Protein AF-A0A9P6L3T3-F1 (afdb_monomer_lite)

Sequence (117 aa):
MPRAKAVNSTRSGKPTLEDIDWAKNKHELVFALLDQLERPENFKVLFGKKDPSEVNTSRRSKTAMFKSIAEALFPEQFAGHADQLTARVKSRIETLRKQYNTHARRLRKTGEGVQHN

Organism: NCBI:txid56493

Secondary structure (DSSP, 8-state):
------PPP----S--PPP--TTHHHHHHHHHHHHHHHSHHHHHHHH--SSTTS-------HHHHHHHHHHHH-HHHHHHHHHHHHHHHHHHHHHHHHHHHHHHHHHHHTTS-----

Structure (mmCIF, N/CA/C/O backbone):
data_AF-A0A9P6L3T3-F1
#
_entry.id   AF-A0A9P6L3T3-F1
#
loop_
_atom_site.group_PDB
_atom_site.id
_atom_site.type_symbol
_atom_site.label_atom_id
_atom_site.label_alt_id
_atom_site.label_comp_id
_atom_site.label_asym_id
_atom_site.label_entity_id
_atom_site.label_seq_id
_atom_site.pdbx_PDB_ins_code
_atom_site.Cartn_x
_atom_site.Cartn_y
_atom_site.Cartn_z
_atom_site.occupancy
_atom_site.B_iso_or_equiv
_atom_site.auth_seq_id
_atom_site.auth_comp_id
_atom_site.auth_asym_id
_atom_site.auth_atom_id
_atom_site.pdbx_PDB_model_num
ATOM 1 N N . MET A 1 1 ? 12.439 27.430 37.202 1.00 41.47 1 MET A N 1
ATOM 2 C CA . MET A 1 1 ? 11.006 27.367 36.838 1.00 41.47 1 MET A CA 1
ATOM 3 C C . MET A 1 1 ? 10.868 26.835 35.413 1.00 41.47 1 MET A C 1
ATOM 5 O O . MET A 1 1 ? 11.106 27.601 34.485 1.00 41.47 1 MET A O 1
ATOM 9 N N . PRO A 1 2 ? 10.582 25.543 35.188 1.00 42.84 2 PRO A N 1
ATOM 10 C CA . PRO A 1 2 ? 10.367 25.041 33.835 1.00 42.84 2 PRO A CA 1
ATOM 11 C C . PRO A 1 2 ? 8.941 25.357 33.353 1.00 42.84 2 PRO A C 1
ATOM 13 O O . PRO A 1 2 ? 7.952 25.074 34.024 1.00 42.84 2 PRO A O 1
ATOM 16 N N . ARG A 1 3 ? 8.862 25.983 32.175 1.00 34.81 3 ARG A N 1
ATOM 17 C CA . ARG A 1 3 ? 7.640 26.344 31.442 1.00 34.81 3 ARG A CA 1
ATOM 18 C C . ARG A 1 3 ? 6.928 25.077 30.953 1.00 34.81 3 ARG A C 1
ATOM 20 O O . ARG A 1 3 ? 7.453 24.382 30.086 1.00 34.81 3 ARG A O 1
ATOM 27 N N . ALA A 1 4 ? 5.720 24.823 31.449 1.00 48.19 4 ALA A N 1
ATOM 28 C CA . ALA A 1 4 ? 4.796 23.872 30.841 1.00 48.19 4 ALA A CA 1
ATOM 29 C C . ALA A 1 4 ? 4.395 24.372 29.441 1.00 48.19 4 ALA A C 1
ATOM 31 O O . ALA A 1 4 ? 3.971 25.521 29.289 1.00 48.19 4 ALA A O 1
ATOM 32 N N . LYS A 1 5 ? 4.539 23.531 28.411 1.00 42.25 5 LYS A N 1
ATOM 33 C CA . LYS A 1 5 ? 3.974 23.797 27.083 1.00 42.25 5 LYS A CA 1
ATOM 34 C C . LYS A 1 5 ? 2.713 22.960 26.878 1.00 42.25 5 LYS A C 1
ATOM 36 O O . LYS A 1 5 ? 2.755 21.737 26.897 1.00 42.25 5 LYS A O 1
ATOM 41 N N . ALA A 1 6 ? 1.634 23.720 26.723 1.00 39.94 6 ALA A N 1
ATOM 42 C CA . ALA A 1 6 ? 0.263 23.423 26.337 1.00 39.94 6 ALA A CA 1
ATOM 43 C C . ALA A 1 6 ? -0.024 22.052 25.699 1.00 39.94 6 ALA A C 1
ATOM 45 O O . ALA A 1 6 ? 0.483 21.713 24.630 1.00 39.94 6 ALA A O 1
ATOM 46 N N . VAL A 1 7 ? -0.969 21.351 26.329 1.00 44.91 7 VAL A N 1
ATOM 47 C CA . VAL A 1 7 ? -1.839 20.364 25.690 1.00 44.91 7 VAL A CA 1
ATOM 48 C C . VAL A 1 7 ? -2.768 21.126 24.738 1.00 44.91 7 VAL A C 1
ATOM 50 O O . VAL A 1 7 ? -3.425 22.079 25.156 1.00 44.91 7 VAL A O 1
ATOM 53 N N . ASN A 1 8 ? -2.796 20.765 23.453 1.00 40.44 8 ASN A N 1
ATOM 54 C CA . ASN A 1 8 ? -3.728 21.377 22.508 1.00 40.44 8 ASN A CA 1
ATOM 55 C C . ASN A 1 8 ? -4.936 20.471 22.259 1.00 40.44 8 ASN A C 1
ATOM 57 O O . ASN A 1 8 ? -4.836 19.349 21.771 1.00 40.44 8 ASN A O 1
ATOM 61 N N . SER A 1 9 ? -6.058 21.066 22.646 1.00 38.59 9 SER A N 1
ATOM 62 C CA . SER A 1 9 ? -7.460 20.682 22.632 1.00 38.59 9 SER A CA 1
ATOM 63 C C . SER A 1 9 ? -8.034 20.176 21.293 1.00 38.59 9 SER A C 1
ATOM 65 O O . SER A 1 9 ? -7.737 20.705 20.224 1.00 38.59 9 SER A O 1
ATOM 67 N N . THR A 1 10 ? -8.891 19.156 21.435 1.00 47.97 10 THR A N 1
ATOM 68 C CA . THR A 1 10 ? -10.163 18.822 20.751 1.00 47.97 10 THR A CA 1
ATOM 69 C C . THR A 1 10 ? -10.367 19.147 19.257 1.00 47.97 10 THR A C 1
ATOM 71 O O . THR A 1 10 ? -10.454 20.296 18.830 1.00 47.97 10 THR A O 1
ATOM 74 N N . ARG A 1 11 ? -10.620 18.098 18.456 1.00 44.75 11 ARG A N 1
ATOM 75 C CA . ARG A 1 11 ? -11.447 18.183 17.237 1.00 44.75 11 ARG A CA 1
ATOM 76 C C . ARG A 1 11 ? -12.582 17.167 17.308 1.00 44.75 11 ARG A C 1
ATOM 78 O O . ARG A 1 11 ? -12.381 16.026 17.707 1.00 44.75 11 ARG A O 1
ATOM 85 N N . SER A 1 12 ? -13.759 17.647 16.936 1.00 39.84 12 SER A N 1
ATOM 86 C CA . SER A 1 12 ? -15.067 16.999 16.931 1.00 39.84 12 SER A CA 1
ATOM 87 C C . SER A 1 12 ? -15.093 15.615 16.269 1.00 39.84 12 SER A C 1
ATOM 89 O O . SER A 1 12 ? -14.468 15.375 15.235 1.00 39.84 12 SER A O 1
ATOM 91 N N . GLY A 1 13 ? -15.848 14.710 16.900 1.00 45.34 13 GLY A N 1
ATOM 92 C CA . GLY A 1 13 ? -15.916 13.283 16.604 1.00 45.34 13 GLY A CA 1
ATOM 93 C C . GLY A 1 13 ? -16.429 12.943 15.206 1.00 45.34 13 GLY A C 1
ATOM 94 O O . GLY A 1 13 ? -17.605 13.094 14.890 1.00 45.34 13 GLY A O 1
ATOM 95 N N . LYS A 1 14 ? -15.534 12.381 14.399 1.00 50.06 14 LYS A N 1
ATOM 96 C CA . LYS A 1 14 ? -15.836 11.194 13.587 1.00 50.06 14 LYS A CA 1
ATOM 97 C C . LYS A 1 14 ? -15.273 10.002 14.371 1.00 50.06 14 LYS A C 1
ATOM 99 O O . LYS A 1 14 ? -14.296 10.235 15.085 1.00 50.06 14 LYS A O 1
ATOM 104 N N . PRO A 1 15 ? -15.825 8.776 14.276 1.00 47.47 15 PRO A N 1
ATOM 105 C CA . PRO A 1 15 ? -15.187 7.623 14.902 1.00 47.47 15 PRO A CA 1
ATOM 106 C C . PRO A 1 15 ? -13.758 7.583 14.366 1.00 47.47 15 PRO A C 1
ATOM 108 O O . PRO A 1 15 ? -13.541 7.459 13.157 1.00 47.47 15 PRO A O 1
ATOM 111 N N . THR A 1 16 ? -12.792 7.876 15.230 1.00 56.25 16 THR A N 1
ATOM 112 C CA . THR A 1 16 ? -11.387 7.845 14.860 1.00 56.25 16 THR A CA 1
ATOM 113 C C . THR A 1 16 ? -11.080 6.384 14.667 1.00 56.25 16 THR A C 1
ATOM 115 O O . THR A 1 16 ? -11.027 5.642 15.643 1.00 56.25 16 THR A O 1
ATOM 118 N N . LEU A 1 17 ? -10.967 5.975 13.404 1.00 65.06 17 LEU A N 1
ATOM 119 C CA . LEU A 1 17 ? -10.526 4.640 13.060 1.00 65.06 17 LEU A CA 1
ATOM 120 C C . LEU A 1 17 ? -9.227 4.401 13.834 1.00 65.06 17 LEU A C 1
ATOM 122 O O . LEU A 1 17 ? -8.267 5.157 13.643 1.00 65.06 17 LEU A O 1
ATOM 126 N N . GLU A 1 18 ? -9.218 3.416 14.730 1.00 71.75 18 GLU A N 1
ATOM 127 C CA . GLU A 1 18 ? -8.034 3.084 15.523 1.00 71.75 18 GLU A CA 1
ATOM 128 C C . GLU A 1 18 ? -6.832 2.931 14.591 1.00 71.75 18 GLU A C 1
ATOM 130 O O . GLU A 1 18 ? -6.978 2.495 13.442 1.00 71.75 18 GLU A O 1
ATOM 135 N N . ASP A 1 19 ? -5.655 3.389 15.013 1.00 75.50 19 ASP A N 1
ATOM 136 C CA . ASP A 1 19 ? -4.480 3.293 14.156 1.00 75.50 19 ASP A CA 1
ATOM 137 C C . ASP A 1 19 ? -4.199 1.828 13.819 1.00 75.50 19 ASP A C 1
ATOM 139 O O . ASP A 1 19 ? -4.093 0.968 14.689 1.00 75.50 19 ASP A O 1
ATOM 143 N N . ILE A 1 20 ? -4.120 1.548 12.516 1.00 78.62 20 ILE A N 1
ATOM 144 C CA . ILE A 1 20 ? -3.887 0.197 12.014 1.00 78.62 20 ILE A CA 1
ATOM 145 C C . ILE A 1 20 ? -2.471 -0.204 12.413 1.00 78.62 20 ILE A C 1
ATOM 147 O O . ILE A 1 20 ? -1.493 0.374 11.925 1.00 78.62 20 ILE A O 1
ATOM 151 N N . ASP A 1 21 ? -2.365 -1.219 13.261 1.00 80.62 21 ASP A N 1
ATOM 152 C CA . ASP A 1 21 ? -1.082 -1.809 13.609 1.00 80.62 21 ASP A CA 1
ATOM 153 C C . ASP A 1 21 ? -0.582 -2.715 12.473 1.00 80.62 21 ASP A C 1
ATOM 155 O O . ASP A 1 21 ? -0.892 -3.902 12.386 1.00 80.62 21 ASP A O 1
ATOM 159 N N . TRP A 1 22 ? 0.233 -2.137 11.591 1.00 79.69 22 TRP A N 1
ATOM 160 C CA . TRP A 1 22 ? 0.899 -2.844 10.493 1.00 79.69 22 TRP A CA 1
ATOM 161 C C . TRP A 1 22 ? 2.019 -3.797 10.954 1.00 79.69 22 TRP A C 1
ATOM 163 O O . TRP A 1 22 ? 2.599 -4.497 10.120 1.00 79.69 22 TRP A O 1
ATOM 173 N N . ALA A 1 23 ? 2.403 -3.780 12.234 1.00 77.56 23 ALA A N 1
ATOM 174 C CA . ALA A 1 23 ? 3.438 -4.646 12.799 1.00 77.56 23 ALA A CA 1
ATOM 175 C C . ALA A 1 23 ? 2.868 -5.859 13.545 1.00 77.56 23 ALA A C 1
ATOM 177 O O . ALA A 1 23 ? 3.595 -6.832 13.772 1.00 77.56 23 ALA A O 1
ATOM 178 N N . LYS A 1 24 ? 1.568 -5.843 13.856 1.00 81.31 24 LYS A N 1
ATOM 179 C CA . LYS A 1 24 ? 0.864 -6.973 14.461 1.00 81.31 24 LYS A CA 1
ATOM 180 C C . LYS A 1 24 ? 1.046 -8.254 13.637 1.00 81.31 24 LYS A C 1
ATOM 182 O O . LYS A 1 24 ? 1.168 -8.211 12.411 1.00 81.31 24 LYS A O 1
ATOM 187 N N . 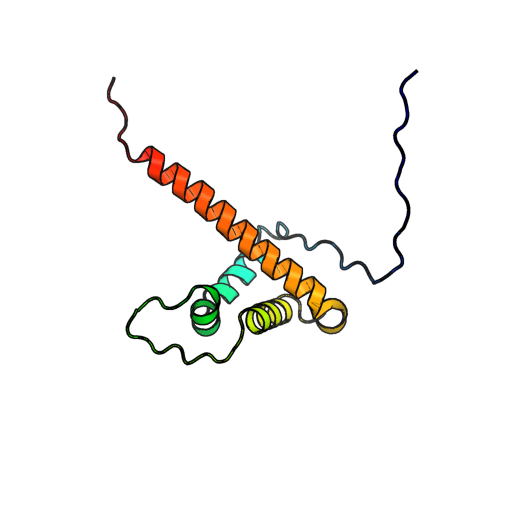ASN A 1 25 ? 1.094 -9.395 14.328 1.00 77.56 25 ASN A N 1
ATOM 188 C CA . ASN A 1 25 ? 1.247 -10.730 13.737 1.00 77.56 25 ASN A CA 1
ATOM 189 C C . ASN A 1 25 ? 2.424 -10.845 12.749 1.00 77.56 25 ASN A C 1
ATOM 191 O O . ASN A 1 25 ? 2.268 -11.345 11.641 1.00 77.56 25 ASN A O 1
ATOM 195 N N . LYS A 1 26 ? 3.622 -10.371 13.120 1.00 78.38 26 LYS A N 1
ATOM 196 C CA . LYS A 1 26 ? 4.824 -10.459 12.261 1.00 78.38 26 LYS A CA 1
ATOM 197 C C . LYS A 1 26 ? 4.635 -9.798 10.882 1.00 78.38 26 LYS A C 1
ATOM 199 O O . LYS A 1 26 ? 5.124 -10.314 9.881 1.00 78.38 26 LYS A O 1
ATOM 204 N N . HIS A 1 27 ? 3.956 -8.651 10.832 1.00 82.69 27 HIS A N 1
ATOM 205 C CA . HIS A 1 27 ? 3.672 -7.910 9.594 1.00 82.69 27 HIS A CA 1
ATOM 206 C C . HIS A 1 27 ? 2.716 -8.607 8.612 1.00 82.69 27 HIS A C 1
ATOM 208 O O . HIS A 1 27 ? 2.730 -8.291 7.422 1.00 82.69 27 HIS A O 1
ATOM 214 N N . GLU A 1 28 ? 1.849 -9.504 9.083 1.00 85.94 28 GLU A N 1
ATOM 215 C CA . GLU A 1 28 ? 0.851 -10.208 8.260 1.00 85.94 28 GLU A CA 1
ATOM 216 C C . GLU A 1 28 ? 0.033 -9.259 7.365 1.00 85.94 28 GLU A C 1
ATOM 218 O O . GLU A 1 28 ? -0.084 -9.485 6.164 1.00 85.94 28 GLU A O 1
ATOM 223 N N . LEU A 1 29 ? -0.429 -8.124 7.906 1.00 86.06 29 LEU A N 1
ATOM 224 C CA . LEU A 1 29 ? -1.163 -7.106 7.141 1.00 86.06 29 LEU A CA 1
ATOM 225 C C . LEU A 1 29 ? -0.328 -6.449 6.034 1.00 86.06 29 LEU A C 1
ATOM 227 O O . LEU A 1 29 ? -0.865 -6.036 5.007 1.00 86.06 29 LEU A O 1
ATOM 231 N N . VAL A 1 30 ? 0.989 -6.333 6.223 1.00 87.12 30 VAL A N 1
ATOM 232 C CA . VAL A 1 30 ? 1.889 -5.822 5.181 1.00 87.12 30 VAL A CA 1
ATOM 233 C C . VAL A 1 30 ? 2.034 -6.854 4.069 1.00 87.12 30 VAL A C 1
ATOM 235 O O . VAL A 1 30 ? 1.994 -6.472 2.905 1.00 87.12 30 VAL A O 1
ATOM 238 N N . PHE A 1 31 ? 2.150 -8.141 4.402 1.00 87.94 31 PHE A N 1
ATOM 239 C CA . PHE A 1 31 ? 2.193 -9.208 3.401 1.00 87.94 31 PHE A CA 1
ATOM 240 C C . PHE A 1 31 ? 0.868 -9.343 2.646 1.00 87.94 31 PHE A C 1
ATOM 242 O O . PHE A 1 31 ? 0.888 -9.434 1.424 1.00 87.94 31 PHE A O 1
ATOM 249 N N . ALA A 1 32 ? -0.274 -9.241 3.330 1.00 89.31 32 ALA A N 1
ATOM 250 C CA . ALA A 1 32 ? -1.587 -9.210 2.686 1.00 89.31 32 ALA A CA 1
ATOM 251 C C . ALA A 1 32 ? -1.733 -8.005 1.738 1.00 89.31 32 ALA A C 1
ATOM 253 O O . ALA A 1 32 ? -2.265 -8.129 0.635 1.00 89.31 32 ALA A O 1
ATOM 254 N N . LEU A 1 33 ? -1.214 -6.835 2.131 1.00 90.56 33 LEU A N 1
ATOM 255 C CA . LEU A 1 33 ? -1.154 -5.668 1.253 1.00 90.56 33 LEU A CA 1
ATOM 256 C C . LEU A 1 33 ? -0.254 -5.922 0.034 1.00 90.56 33 LEU A C 1
ATOM 258 O O . LEU A 1 33 ? -0.625 -5.539 -1.072 1.00 90.56 33 LEU A O 1
ATOM 262 N N . LEU A 1 34 ? 0.911 -6.549 0.213 1.00 88.38 34 LEU A N 1
ATOM 263 C CA . LEU A 1 34 ? 1.816 -6.886 -0.890 1.00 88.38 34 LEU A CA 1
ATOM 264 C C . LEU A 1 34 ? 1.178 -7.882 -1.867 1.00 88.38 34 LEU A C 1
ATOM 266 O O . LEU A 1 34 ? 1.229 -7.628 -3.067 1.00 88.38 34 LEU A O 1
ATOM 270 N N . ASP A 1 35 ? 0.491 -8.918 -1.378 1.00 90.81 35 ASP A N 1
ATOM 271 C CA . ASP A 1 35 ? -0.249 -9.871 -2.220 1.00 90.81 35 ASP A CA 1
ATOM 272 C C . ASP A 1 35 ? -1.272 -9.148 -3.109 1.00 90.81 35 ASP A C 1
ATOM 274 O O . ASP A 1 35 ? -1.317 -9.330 -4.326 1.00 90.81 35 ASP A O 1
ATOM 278 N N . GLN A 1 36 ? -2.034 -8.214 -2.530 1.00 89.75 36 GLN A N 1
ATOM 279 C CA . GLN A 1 36 ? -2.968 -7.388 -3.295 1.00 89.75 36 GLN A CA 1
ATOM 280 C C . GLN A 1 36 ? -2.266 -6.494 -4.328 1.00 89.75 36 GLN A C 1
ATOM 282 O O . GLN A 1 36 ? -2.827 -6.246 -5.393 1.00 89.75 36 GLN A O 1
ATOM 287 N N . LEU A 1 37 ? -1.057 -6.000 -4.059 1.00 86.75 37 LEU A N 1
ATOM 288 C CA . LEU A 1 37 ? -0.296 -5.177 -5.009 1.00 86.75 37 LEU A CA 1
ATOM 289 C C . LEU A 1 37 ? 0.320 -5.991 -6.151 1.00 86.75 37 LEU A C 1
ATOM 291 O O . LEU A 1 37 ? 0.498 -5.448 -7.244 1.00 86.75 37 LEU A O 1
ATOM 295 N N . GLU A 1 38 ? 0.651 -7.256 -5.903 1.00 86.25 38 GLU A N 1
ATOM 296 C CA . GLU A 1 38 ? 1.259 -8.163 -6.881 1.00 86.25 38 GLU A CA 1
ATOM 297 C C . GLU A 1 38 ? 0.247 -8.745 -7.871 1.00 86.25 38 GLU A C 1
ATOM 299 O O . GLU A 1 38 ? 0.634 -9.146 -8.973 1.00 86.25 38 GLU A O 1
ATOM 304 N N . ARG A 1 39 ? -1.051 -8.718 -7.538 1.00 86.31 39 ARG A N 1
ATOM 305 C CA . ARG A 1 39 ? -2.123 -9.121 -8.459 1.00 86.31 39 ARG A CA 1
ATOM 306 C C . ARG A 1 39 ? -1.972 -8.403 -9.805 1.00 86.31 39 ARG A C 1
ATOM 308 O O . ARG A 1 39 ? -1.921 -7.172 -9.813 1.00 86.31 39 ARG A O 1
ATOM 315 N N . PRO A 1 40 ? -1.965 -9.117 -10.948 1.00 78.88 40 PRO A N 1
ATOM 316 C CA . PRO A 1 40 ? -1.680 -8.524 -12.259 1.00 78.88 40 PRO A CA 1
ATOM 317 C C . PRO A 1 40 ? -2.581 -7.333 -12.606 1.00 78.88 40 PRO A C 1
ATOM 319 O O . PRO A 1 40 ? -2.118 -6.325 -13.145 1.00 78.88 40 PRO A O 1
ATOM 322 N N . GLU A 1 41 ? -3.859 -7.423 -12.232 1.00 78.69 41 GLU A N 1
ATOM 323 C CA . GLU A 1 41 ? -4.856 -6.365 -12.413 1.00 78.69 41 GLU A CA 1
ATOM 324 C C . GLU A 1 41 ? -4.497 -5.088 -11.645 1.00 78.69 41 GLU A C 1
ATOM 326 O O . GLU A 1 41 ? -4.644 -3.977 -12.160 1.00 78.69 41 GLU A O 1
ATOM 331 N N . ASN A 1 42 ? -3.981 -5.244 -10.425 1.00 82.12 42 ASN A N 1
ATOM 332 C CA . ASN A 1 42 ? -3.616 -4.138 -9.553 1.00 82.12 42 ASN A CA 1
ATOM 333 C C . ASN A 1 42 ? -2.252 -3.569 -9.930 1.00 82.12 42 ASN A C 1
ATOM 335 O O . ASN A 1 42 ? -2.089 -2.350 -10.048 1.00 82.12 42 ASN A O 1
ATOM 339 N N . PHE A 1 43 ? -1.294 -4.453 -10.196 1.00 81.56 43 PHE A N 1
ATOM 340 C CA . PHE A 1 43 ? 0.068 -4.104 -10.554 1.00 81.56 43 PHE A CA 1
ATOM 341 C C . PHE A 1 43 ? 0.112 -3.216 -11.800 1.00 81.56 43 PHE A C 1
ATOM 343 O O . PHE A 1 43 ? 0.721 -2.143 -11.778 1.00 81.56 43 PHE A O 1
ATOM 350 N N . LYS A 1 44 ? -0.599 -3.615 -12.863 1.00 79.81 44 LYS A N 1
ATOM 351 C CA . LYS A 1 44 ? -0.615 -2.895 -14.141 1.00 79.81 44 LYS A CA 1
ATOM 352 C C . LYS A 1 44 ? -1.130 -1.462 -14.004 1.00 79.81 44 LYS A C 1
ATOM 354 O O . LYS A 1 44 ? -0.581 -0.542 -14.607 1.00 79.81 44 LYS A O 1
ATOM 359 N N . VAL A 1 45 ? -2.153 -1.253 -13.174 1.00 78.56 45 VAL A N 1
ATOM 360 C CA . VAL A 1 45 ? -2.748 0.074 -12.947 1.00 78.56 45 VAL A CA 1
ATOM 361 C C . VAL A 1 45 ? -1.882 0.937 -12.024 1.00 78.56 45 VAL A C 1
ATOM 363 O O . VAL A 1 45 ? -1.750 2.147 -12.233 1.00 78.56 45 VAL A O 1
ATOM 366 N N . LEU A 1 46 ? -1.291 0.343 -10.985 1.00 80.44 46 LEU A N 1
ATOM 367 C CA . LEU A 1 46 ? -0.554 1.080 -9.956 1.00 80.44 46 LEU A CA 1
ATOM 368 C C . LEU A 1 46 ? 0.879 1.417 -10.380 1.00 80.44 46 LEU A C 1
ATOM 370 O O . LEU A 1 46 ? 1.308 2.569 -10.225 1.00 80.44 46 LEU A O 1
ATOM 374 N N . PHE A 1 47 ? 1.591 0.438 -10.936 1.00 78.31 47 PHE A N 1
ATOM 375 C CA . PHE A 1 47 ? 3.015 0.521 -11.263 1.00 78.31 47 PHE A CA 1
ATOM 376 C C . PHE A 1 47 ? 3.291 0.630 -12.765 1.00 78.31 47 PHE A C 1
ATOM 378 O O . PHE A 1 47 ? 4.399 1.000 -13.146 1.00 78.31 47 PHE A O 1
ATOM 385 N N . GLY A 1 48 ? 2.277 0.414 -13.604 1.00 75.56 48 GLY A N 1
ATOM 386 C CA . GLY A 1 48 ? 2.406 0.436 -15.055 1.00 75.56 48 GLY A CA 1
ATOM 387 C C . GLY A 1 48 ? 2.688 -0.949 -15.633 1.00 75.56 48 GLY A C 1
ATOM 388 O O . GLY A 1 48 ? 2.597 -1.969 -14.952 1.00 75.56 48 GLY A O 1
ATOM 389 N N . LYS A 1 49 ? 3.003 -0.981 -16.925 1.00 69.75 49 LYS A N 1
ATOM 390 C CA . LYS A 1 49 ? 3.237 -2.223 -17.667 1.00 69.75 49 LYS A CA 1
ATOM 391 C C . LYS A 1 49 ? 4.643 -2.747 -17.396 1.00 69.75 49 LYS A C 1
ATOM 393 O O . LYS A 1 49 ? 5.580 -1.958 -17.280 1.00 69.75 49 LYS A O 1
ATOM 398 N N . LYS A 1 50 ? 4.788 -4.073 -17.354 1.00 67.50 50 LYS A N 1
ATOM 399 C CA . LYS A 1 50 ? 6.107 -4.719 -17.413 1.00 67.50 50 LYS A CA 1
ATOM 400 C C . LYS A 1 50 ? 6.629 -4.771 -18.850 1.00 67.50 50 LYS A C 1
ATOM 402 O O . LYS A 1 50 ? 7.822 -4.581 -19.054 1.00 67.50 50 LYS A O 1
ATOM 407 N N . ASP A 1 51 ? 5.732 -4.955 -19.819 1.00 68.38 51 ASP A N 1
ATOM 408 C CA . ASP A 1 51 ? 6.053 -4.978 -21.244 1.00 68.38 51 ASP A CA 1
ATOM 409 C C . ASP A 1 51 ? 5.539 -3.703 -21.954 1.00 68.38 51 ASP A C 1
ATOM 411 O O . ASP A 1 51 ? 4.357 -3.356 -21.822 1.00 68.38 51 ASP A O 1
ATOM 415 N N . PRO A 1 52 ? 6.388 -2.980 -22.707 1.00 65.56 52 PRO A N 1
ATOM 416 C CA . PRO A 1 52 ? 5.977 -1.824 -23.505 1.00 65.56 52 PRO A CA 1
ATOM 417 C C . PRO A 1 52 ? 4.863 -2.116 -24.525 1.00 65.56 52 PRO A C 1
ATOM 419 O O . PRO A 1 52 ? 4.095 -1.207 -24.848 1.00 65.56 52 PRO A O 1
ATOM 422 N N . SER A 1 53 ? 4.770 -3.357 -25.017 1.00 67.94 53 SER A N 1
ATOM 423 C CA . SER A 1 53 ? 3.828 -3.792 -26.058 1.00 67.94 53 SER A CA 1
ATOM 424 C 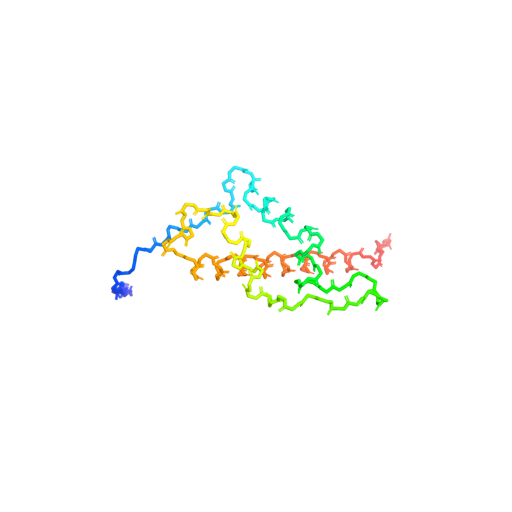C . SER A 1 53 ? 2.396 -4.008 -25.558 1.00 67.94 53 SER A C 1
ATOM 426 O O . SER A 1 53 ? 1.451 -4.005 -26.348 1.00 67.94 53 SER A O 1
ATOM 428 N N . GLU A 1 54 ? 2.189 -4.142 -24.247 1.00 67.12 54 GLU A N 1
ATOM 429 C CA . GLU A 1 54 ? 0.850 -4.320 -23.696 1.00 67.12 54 GLU A CA 1
ATOM 430 C C . GLU A 1 54 ? -0.010 -3.066 -23.903 1.00 67.12 54 GLU A C 1
ATOM 432 O O . GLU A 1 54 ? 0.442 -1.950 -23.678 1.00 67.12 54 GLU A O 1
ATOM 437 N N . VAL A 1 55 ? -1.293 -3.194 -24.243 1.00 58.62 55 VAL A N 1
ATOM 438 C CA . VAL A 1 55 ? -2.205 -2.036 -24.341 1.00 58.62 55 VAL A CA 1
ATOM 439 C C . VAL A 1 55 ? -2.683 -1.616 -22.940 1.00 58.62 55 VAL A C 1
ATOM 441 O O . VAL A 1 55 ? -2.937 -2.452 -22.065 1.00 58.62 55 VAL A O 1
ATOM 444 N N . ASN A 1 56 ? -2.767 -0.301 -22.692 1.00 54.84 56 ASN A N 1
ATOM 445 C CA . ASN A 1 56 ? -3.306 0.264 -21.446 1.00 54.84 56 ASN A CA 1
ATOM 446 C C . ASN A 1 56 ? -4.839 0.260 -21.509 1.00 54.84 56 ASN A C 1
ATOM 448 O O . ASN A 1 56 ? -5.467 1.288 -21.737 1.00 54.84 56 ASN A O 1
ATOM 452 N N . THR A 1 57 ? -5.449 -0.908 -21.340 1.00 55.22 57 THR A N 1
ATOM 453 C CA . THR A 1 57 ? -6.912 -1.057 -21.449 1.00 55.22 57 THR A CA 1
ATOM 454 C C . THR A 1 57 ? -7.638 -0.885 -20.112 1.00 55.22 57 THR A C 1
ATOM 456 O O . THR A 1 57 ? -8.846 -1.084 -20.017 1.00 55.22 57 THR A O 1
ATOM 459 N N . SER A 1 58 ? -6.940 -0.503 -19.043 1.00 59.53 58 SER A N 1
ATOM 460 C CA . SER A 1 58 ? -7.562 -0.311 -17.736 1.00 59.53 58 SER A CA 1
ATOM 461 C C . SER A 1 58 ? -8.091 1.118 -17.596 1.00 59.53 58 SER A C 1
ATOM 463 O O . SER A 1 58 ? -7.366 2.027 -17.199 1.00 59.53 58 SER A O 1
ATOM 465 N N . ARG A 1 59 ? -9.388 1.313 -17.858 1.00 64.94 59 ARG A N 1
ATOM 466 C CA . ARG A 1 59 ? -10.124 2.564 -17.570 1.00 64.94 59 ARG A CA 1
ATOM 467 C C . ARG A 1 59 ? -10.270 2.845 -16.059 1.00 64.94 59 ARG A C 1
ATOM 469 O O . ARG A 1 59 ? -10.826 3.869 -15.670 1.00 64.94 59 ARG A O 1
ATOM 476 N N . ARG A 1 60 ? -9.799 1.936 -15.194 1.00 72.12 60 ARG A N 1
ATOM 477 C CA . ARG A 1 60 ? -9.821 2.097 -13.734 1.00 72.12 60 ARG A CA 1
ATOM 478 C C . ARG A 1 60 ? -8.751 3.088 -13.279 1.00 72.12 60 ARG A C 1
ATOM 480 O O . ARG A 1 60 ? -7.589 2.994 -13.662 1.00 72.12 60 ARG A O 1
ATOM 487 N N . SER A 1 61 ? -9.149 4.025 -12.424 1.00 81.94 61 SER A N 1
ATOM 488 C CA . SER A 1 61 ? -8.237 4.996 -11.822 1.00 81.94 61 SER A CA 1
ATOM 489 C C . SER A 1 61 ? -7.433 4.367 -10.680 1.00 81.94 61 SER A C 1
ATOM 491 O O . SER A 1 61 ? -7.916 3.475 -9.983 1.00 81.94 61 SER 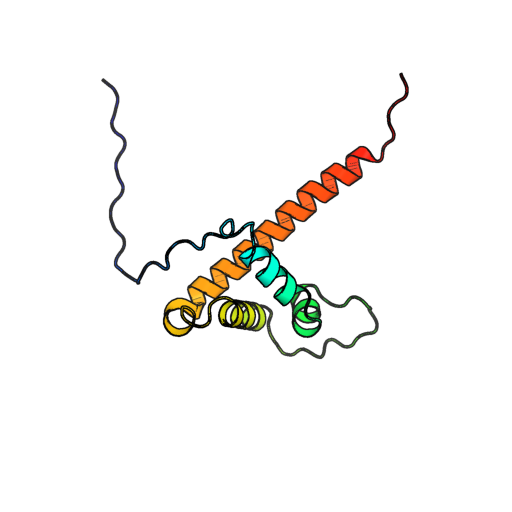A O 1
ATOM 493 N N . LYS A 1 62 ? -6.224 4.882 -10.417 1.00 82.38 62 LYS A N 1
ATOM 494 C CA . LYS A 1 62 ? -5.409 4.466 -9.257 1.00 82.38 62 LYS A CA 1
ATOM 495 C C . LYS A 1 62 ? -6.171 4.595 -7.934 1.00 82.38 62 LYS A C 1
ATOM 497 O O . LYS A 1 62 ? -6.033 3.750 -7.061 1.00 82.38 62 LYS A O 1
ATOM 502 N N . THR A 1 63 ? -7.015 5.619 -7.807 1.00 84.00 63 THR A N 1
ATOM 503 C CA . THR A 1 63 ? -7.877 5.822 -6.636 1.00 84.00 63 THR A CA 1
ATOM 504 C C . THR A 1 63 ? -8.886 4.689 -6.462 1.00 84.00 63 THR A C 1
ATOM 506 O O . THR A 1 63 ? -9.042 4.196 -5.349 1.00 84.00 63 THR A O 1
ATOM 509 N N . ALA A 1 64 ? -9.524 4.230 -7.545 1.00 85.88 64 ALA A N 1
ATOM 510 C CA . ALA A 1 64 ? -10.434 3.086 -7.493 1.00 85.88 64 ALA A CA 1
ATOM 511 C C . ALA A 1 64 ? -9.708 1.800 -7.061 1.00 85.88 64 ALA A C 1
ATOM 513 O O . ALA A 1 64 ? -10.264 1.004 -6.310 1.00 85.88 64 ALA A O 1
ATOM 514 N N . MET A 1 65 ? -8.445 1.634 -7.463 1.00 87.81 65 MET A N 1
ATOM 515 C CA . MET A 1 65 ? -7.626 0.496 -7.038 1.00 87.81 65 MET A CA 1
ATOM 516 C C . MET A 1 65 ? -7.282 0.556 -5.552 1.00 87.81 65 MET A C 1
ATOM 518 O O . MET A 1 65 ? -7.469 -0.428 -4.850 1.00 87.81 65 MET A O 1
ATOM 522 N N . PHE A 1 66 ? -6.841 1.710 -5.041 1.00 89.00 66 PHE A N 1
ATOM 523 C CA . PHE A 1 66 ? -6.587 1.859 -3.603 1.00 89.00 66 PHE A CA 1
ATOM 524 C C . PHE A 1 66 ? -7.844 1.611 -2.771 1.00 89.00 66 PHE A C 1
ATOM 526 O O . PHE A 1 66 ? -7.755 1.020 -1.699 1.00 89.00 66 PHE A O 1
ATOM 533 N N . LYS A 1 67 ? -9.005 2.025 -3.286 1.00 89.88 67 LYS A N 1
ATOM 534 C CA . LYS A 1 67 ? -10.298 1.788 -2.654 1.00 89.88 67 LYS A CA 1
ATOM 535 C C . LYS A 1 67 ? -10.640 0.292 -2.611 1.00 89.88 67 LYS A C 1
ATOM 537 O O . LYS A 1 67 ? -10.973 -0.211 -1.548 1.00 89.88 67 LYS A O 1
ATOM 542 N N . SER A 1 68 ? -10.457 -0.424 -3.721 1.00 89.62 68 SER A N 1
ATOM 543 C CA . SER A 1 68 ? -10.654 -1.880 -3.789 1.0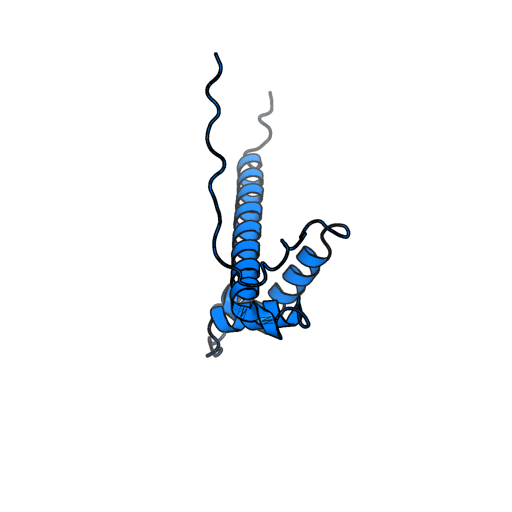0 89.62 68 SER A CA 1
ATOM 544 C C . SER A 1 68 ? -9.687 -2.655 -2.883 1.00 89.62 68 SER A C 1
ATOM 546 O O . SER A 1 68 ? -10.096 -3.604 -2.225 1.00 89.62 68 SER A O 1
ATOM 548 N N . ILE A 1 69 ? -8.423 -2.229 -2.787 1.00 89.62 69 ILE A N 1
ATOM 549 C CA . ILE A 1 69 ? -7.445 -2.840 -1.872 1.00 89.62 69 ILE A CA 1
ATOM 550 C C . ILE A 1 69 ? -7.840 -2.586 -0.410 1.00 89.62 69 ILE A C 1
ATOM 552 O O . ILE A 1 69 ? -7.742 -3.486 0.418 1.00 89.62 69 ILE A O 1
ATOM 556 N N . ALA A 1 70 ? -8.303 -1.378 -0.081 1.00 89.62 70 ALA A N 1
ATOM 557 C CA . ALA A 1 70 ? -8.776 -1.055 1.262 1.00 89.62 70 ALA A CA 1
ATOM 558 C C . ALA A 1 70 ? -10.015 -1.875 1.661 1.00 89.62 70 ALA A C 1
ATOM 560 O O . ALA A 1 70 ? -10.085 -2.343 2.793 1.00 89.62 70 ALA A O 1
ATOM 561 N N . GLU A 1 71 ? -10.947 -2.083 0.731 1.00 91.12 71 GLU A N 1
ATOM 562 C CA . GLU A 1 71 ? -12.121 -2.941 0.918 1.00 91.12 71 GLU A CA 1
ATOM 563 C C . GLU A 1 71 ? -11.733 -4.410 1.126 1.00 91.12 71 GLU A C 1
ATOM 565 O O . GLU A 1 71 ? -12.248 -5.057 2.031 1.00 91.12 71 GLU A O 1
ATOM 570 N N . ALA A 1 72 ? -10.769 -4.919 0.351 1.00 89.94 72 ALA A N 1
ATOM 571 C CA . ALA A 1 72 ? -10.288 -6.294 0.481 1.00 89.94 72 ALA A CA 1
ATOM 572 C C . ALA A 1 72 ? -9.548 -6.555 1.806 1.00 89.94 72 ALA A C 1
ATOM 574 O O . ALA A 1 72 ? -9.638 -7.651 2.351 1.00 89.94 72 ALA A O 1
ATOM 575 N N . LEU A 1 73 ? -8.806 -5.567 2.318 1.00 87.56 73 LEU A N 1
ATOM 576 C CA . LEU A 1 73 ? -8.034 -5.703 3.559 1.00 87.56 73 LEU A CA 1
ATOM 577 C C . LEU A 1 73 ? -8.865 -5.453 4.821 1.00 87.56 73 LEU A C 1
ATOM 579 O O . LEU A 1 73 ? -8.574 -6.034 5.863 1.00 87.56 73 LEU A O 1
ATOM 583 N N . PHE A 1 74 ? -9.872 -4.580 4.747 1.00 87.94 74 PHE A N 1
ATOM 584 C CA . PHE A 1 74 ? -10.664 -4.159 5.906 1.00 87.94 74 PHE A CA 1
ATOM 585 C C . PHE A 1 74 ? -12.169 -4.159 5.600 1.00 87.94 74 PHE A C 1
ATOM 587 O O . PHE A 1 74 ? -12.810 -3.119 5.768 1.00 87.94 74 PHE A O 1
ATOM 594 N N . PRO A 1 75 ? -12.763 -5.290 5.175 1.00 86.62 75 PRO A N 1
ATOM 595 C CA . PRO A 1 75 ? -14.144 -5.326 4.688 1.00 86.62 75 PRO A CA 1
ATOM 596 C C . PRO A 1 75 ? -15.156 -4.807 5.720 1.00 86.62 75 PRO A C 1
ATOM 598 O O . PRO A 1 75 ? -16.056 -4.044 5.377 1.00 86.62 75 PRO A O 1
ATOM 601 N N . GLU A 1 76 ? -14.964 -5.130 7.002 1.00 86.69 76 GLU A N 1
ATOM 602 C CA . GLU A 1 76 ? -15.860 -4.707 8.088 1.00 86.69 76 GLU A CA 1
ATOM 603 C C . GLU A 1 76 ? -15.783 -3.201 8.383 1.00 86.69 76 GLU A C 1
ATOM 605 O O . GLU A 1 76 ? -16.791 -2.548 8.644 1.00 86.69 76 GLU A O 1
ATOM 610 N N . GLN A 1 77 ? -14.584 -2.619 8.316 1.00 83.00 77 GLN A N 1
ATOM 611 C CA . GLN A 1 77 ? -14.350 -1.207 8.647 1.00 83.00 77 GLN A CA 1
ATOM 612 C C . GLN A 1 77 ? -14.577 -0.292 7.437 1.00 83.00 77 GLN A C 1
ATOM 614 O O . GLN A 1 77 ? -14.796 0.915 7.581 1.00 83.00 77 GLN A O 1
ATOM 619 N N . PHE A 1 78 ? -14.537 -0.860 6.230 1.00 86.88 78 PHE A N 1
ATOM 620 C CA . PHE A 1 78 ? -14.669 -0.132 4.979 1.00 86.88 78 PHE A CA 1
ATOM 621 C C . PHE A 1 78 ? -16.038 0.527 4.818 1.00 86.88 78 PHE A C 1
ATOM 623 O O . PHE A 1 78 ? -16.102 1.678 4.383 1.00 86.88 78 PHE A O 1
ATOM 630 N N . ALA A 1 79 ? -17.110 -0.134 5.264 1.00 83.88 79 ALA A N 1
ATOM 631 C CA . ALA A 1 79 ? -18.470 0.402 5.210 1.00 83.88 79 ALA A CA 1
ATOM 632 C C . ALA A 1 79 ? -18.621 1.753 5.942 1.00 83.88 79 ALA A C 1
ATOM 634 O O . ALA A 1 79 ? -19.369 2.616 5.489 1.00 83.88 79 ALA A O 1
ATOM 635 N N . GLY A 1 80 ? -17.880 1.964 7.038 1.00 83.56 80 GLY A N 1
ATOM 636 C CA . GLY A 1 80 ? -17.915 3.208 7.819 1.00 83.56 80 GLY A CA 1
ATOM 637 C C . GLY A 1 80 ? -16.788 4.200 7.508 1.00 83.56 80 GLY A C 1
ATOM 638 O O . GLY A 1 80 ? -16.934 5.398 7.757 1.00 83.56 80 GLY A O 1
ATOM 639 N N . HIS A 1 81 ? -15.658 3.729 6.966 1.00 83.69 81 HIS A N 1
ATOM 640 C CA . HIS A 1 81 ? -14.413 4.507 6.897 1.00 83.69 81 HIS A CA 1
ATOM 641 C C . HIS A 1 81 ? -13.669 4.421 5.555 1.00 83.69 81 HIS A C 1
ATOM 643 O O . HIS A 1 81 ? -12.459 4.659 5.513 1.00 83.69 81 HIS A O 1
ATOM 649 N N . ALA A 1 82 ? -14.368 4.129 4.453 1.00 85.81 82 ALA A N 1
ATOM 650 C CA . ALA A 1 82 ? -13.785 3.911 3.123 1.00 85.81 82 ALA A CA 1
ATOM 651 C C . ALA A 1 82 ? -12.700 4.930 2.719 1.00 85.81 82 ALA A C 1
ATOM 653 O O . ALA A 1 82 ? -11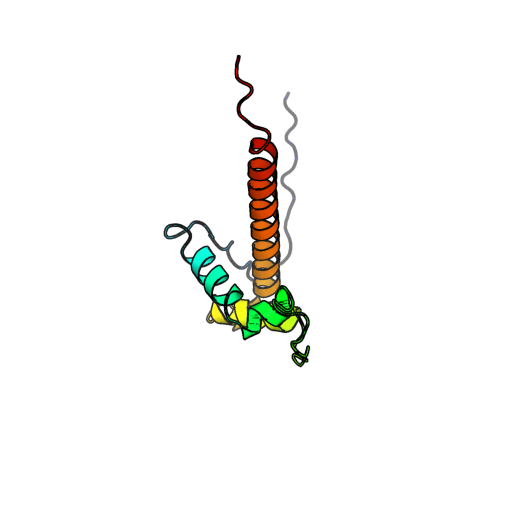.600 4.535 2.325 1.00 85.81 82 ALA A O 1
ATOM 654 N N . ASP A 1 83 ? -12.960 6.234 2.847 1.00 88.44 83 ASP A N 1
ATOM 655 C CA . ASP A 1 83 ? -12.001 7.272 2.436 1.00 88.44 83 ASP A CA 1
ATOM 656 C C . ASP A 1 83 ? -10.748 7.300 3.322 1.00 88.44 83 ASP A C 1
ATOM 658 O O . ASP A 1 83 ? -9.626 7.441 2.827 1.00 88.44 83 ASP A O 1
ATOM 662 N N . GLN A 1 84 ? -10.921 7.117 4.636 1.00 87.56 84 GLN A N 1
ATOM 663 C CA . GLN A 1 84 ? -9.815 7.106 5.597 1.00 87.56 84 GLN A CA 1
ATOM 664 C C . GLN A 1 84 ? -8.930 5.873 5.395 1.00 87.56 84 GLN A C 1
ATOM 666 O O . GLN A 1 84 ? -7.704 5.989 5.367 1.00 87.56 84 GLN A O 1
ATOM 671 N N . LEU A 1 85 ? -9.542 4.705 5.188 1.00 87.62 85 LEU A N 1
ATOM 672 C CA . LEU A 1 85 ? -8.839 3.457 4.893 1.00 87.62 85 LEU A CA 1
ATOM 673 C C . LEU A 1 85 ? -8.091 3.535 3.564 1.00 87.62 85 LEU A C 1
ATOM 675 O O . LEU A 1 85 ? -6.914 3.189 3.501 1.00 87.62 85 LEU A O 1
ATOM 679 N N . THR A 1 86 ? -8.730 4.079 2.527 1.00 89.81 86 THR A N 1
ATOM 680 C CA . THR A 1 86 ? -8.098 4.293 1.219 1.00 89.81 86 THR A CA 1
ATOM 681 C C . THR A 1 86 ? -6.866 5.195 1.344 1.00 89.81 86 THR A C 1
ATOM 683 O O . THR A 1 86 ? -5.802 4.883 0.801 1.00 89.81 86 THR A O 1
ATOM 686 N N . ALA A 1 87 ? -6.970 6.295 2.098 1.00 89.00 87 ALA A N 1
ATOM 687 C CA . ALA A 1 87 ? -5.847 7.196 2.349 1.00 89.00 87 ALA A CA 1
ATOM 688 C C . ALA A 1 87 ? -4.718 6.519 3.148 1.00 89.00 87 ALA A C 1
ATOM 690 O O . ALA A 1 87 ? -3.542 6.683 2.807 1.00 89.00 87 ALA A O 1
ATOM 691 N N . ARG A 1 88 ? -5.058 5.720 4.169 1.00 89.25 88 ARG A N 1
ATOM 692 C CA . ARG A 1 88 ? -4.091 4.957 4.976 1.00 89.25 88 ARG A CA 1
ATOM 693 C C . ARG A 1 88 ? -3.348 3.915 4.142 1.00 89.25 88 ARG A C 1
ATOM 695 O O . ARG A 1 88 ? -2.119 3.877 4.186 1.00 89.25 88 ARG A O 1
ATOM 702 N N . VAL A 1 89 ? -4.063 3.135 3.330 1.00 90.44 89 VAL A N 1
ATOM 703 C CA . VAL A 1 89 ? -3.477 2.153 2.403 1.00 90.44 89 VAL A CA 1
ATOM 704 C C . VAL A 1 89 ? -2.534 2.843 1.420 1.00 90.44 89 VAL A C 1
ATOM 706 O O . VAL A 1 89 ? -1.376 2.444 1.298 1.00 90.44 89 VAL A O 1
ATOM 709 N N . LYS A 1 90 ? -2.971 3.936 0.783 1.00 90.62 90 LYS A N 1
ATOM 710 C CA . LYS A 1 90 ? -2.121 4.716 -0.128 1.00 90.62 90 LYS A CA 1
ATOM 711 C C . LYS A 1 90 ? -0.836 5.198 0.558 1.00 90.62 90 LYS A C 1
ATOM 713 O O . LYS A 1 90 ? 0.257 4.984 0.034 1.00 90.62 90 LYS A O 1
ATOM 718 N N . SER A 1 91 ? -0.954 5.809 1.737 1.00 90.25 91 SER A N 1
ATOM 719 C CA . SER A 1 91 ? 0.193 6.303 2.514 1.00 90.25 91 SER A CA 1
ATOM 720 C C . SER A 1 91 ? 1.162 5.176 2.900 1.00 90.25 91 SER A C 1
ATOM 722 O O . SER A 1 91 ? 2.389 5.332 2.826 1.00 90.25 91 SER A O 1
ATOM 724 N N . ARG A 1 92 ? 0.630 3.994 3.240 1.00 91.12 92 ARG A N 1
ATOM 725 C CA . ARG A 1 92 ? 1.447 2.821 3.557 1.00 91.12 92 ARG A CA 1
ATOM 726 C C . ARG A 1 92 ? 2.231 2.332 2.342 1.00 91.12 92 ARG A C 1
ATOM 728 O O . ARG A 1 92 ? 3.432 2.102 2.465 1.00 91.12 92 ARG A O 1
ATOM 735 N N . ILE A 1 93 ? 1.596 2.248 1.173 1.00 89.56 93 ILE A N 1
ATOM 736 C CA . ILE A 1 93 ? 2.256 1.877 -0.091 1.00 89.56 93 ILE A CA 1
ATOM 737 C C . ILE A 1 93 ? 3.392 2.854 -0.419 1.00 89.56 93 ILE A C 1
ATOM 739 O O . ILE A 1 93 ? 4.496 2.438 -0.772 1.00 89.56 93 ILE A O 1
ATOM 743 N N . GLU A 1 94 ? 3.157 4.160 -0.269 1.00 90.75 94 GLU A N 1
ATOM 744 C CA . GLU A 1 94 ? 4.190 5.176 -0.496 1.00 90.75 94 GLU A CA 1
ATOM 745 C C . GLU A 1 94 ? 5.369 5.028 0.473 1.00 90.75 94 GLU A C 1
ATOM 747 O O . GLU A 1 94 ? 6.529 5.146 0.066 1.00 90.75 94 GLU A O 1
ATOM 752 N N . THR A 1 95 ? 5.085 4.727 1.741 1.00 90.94 95 THR A N 1
ATOM 753 C CA . THR A 1 95 ? 6.106 4.457 2.761 1.00 90.94 95 THR A CA 1
ATOM 754 C C . THR A 1 95 ? 6.944 3.231 2.410 1.00 90.94 95 THR A C 1
ATOM 756 O O . THR A 1 95 ? 8.171 3.327 2.389 1.00 90.94 95 THR A O 1
ATOM 759 N N . LEU A 1 96 ? 6.302 2.114 2.052 1.00 90.44 96 LEU A N 1
ATOM 760 C CA . LEU A 1 96 ? 6.983 0.885 1.634 1.00 90.44 96 LEU A CA 1
ATOM 761 C C . LEU A 1 96 ? 7.873 1.131 0.412 1.00 90.44 96 LEU A C 1
ATOM 763 O O . LEU A 1 96 ? 9.037 0.735 0.392 1.00 90.44 96 LEU A O 1
ATOM 767 N N . ARG A 1 97 ? 7.376 1.877 -0.581 1.00 89.44 97 ARG A N 1
ATOM 768 C CA . ARG A 1 97 ? 8.158 2.254 -1.765 1.00 89.44 97 ARG A CA 1
ATOM 769 C C . ARG A 1 97 ? 9.385 3.095 -1.402 1.00 89.44 97 ARG A C 1
ATOM 771 O O . ARG A 1 97 ? 10.466 2.878 -1.950 1.00 89.44 97 ARG A O 1
ATOM 778 N N . LYS A 1 98 ? 9.243 4.065 -0.493 1.00 90.44 98 LYS A N 1
ATOM 779 C CA . LYS A 1 98 ? 10.366 4.890 -0.012 1.00 90.44 98 LYS A CA 1
ATOM 780 C C . LYS A 1 98 ? 11.397 4.054 0.745 1.00 90.44 98 LYS A C 1
ATOM 782 O O . LYS A 1 98 ? 12.594 4.225 0.505 1.00 90.44 98 LYS A O 1
ATOM 787 N N . GLN A 1 99 ? 10.947 3.150 1.614 1.00 89.81 99 GLN A N 1
ATOM 788 C CA . GLN A 1 99 ? 11.815 2.226 2.348 1.00 89.81 99 GLN A CA 1
ATOM 789 C C . GLN A 1 99 ? 12.592 1.333 1.381 1.00 89.81 99 GLN A C 1
ATOM 791 O O . GLN A 1 99 ? 13.822 1.334 1.413 1.00 89.81 99 GLN A O 1
ATOM 796 N N . TYR A 1 100 ? 11.899 0.685 0.440 1.00 89.12 100 TYR A N 1
ATOM 797 C CA . TYR A 1 100 ? 12.524 -0.124 -0.604 1.00 89.12 100 TYR A CA 1
ATOM 798 C C . TYR A 1 100 ? 13.588 0.662 -1.378 1.00 89.12 100 TYR A C 1
ATOM 800 O O . TYR A 1 100 ? 14.738 0.241 -1.450 1.00 89.12 100 TYR A O 1
ATOM 808 N N . ASN A 1 101 ? 13.250 1.851 -1.888 1.00 88.25 101 ASN A N 1
ATOM 809 C CA . ASN A 1 101 ? 14.202 2.683 -2.627 1.00 88.25 101 ASN A CA 1
ATOM 810 C C . ASN A 1 101 ? 15.417 3.084 -1.780 1.00 88.25 101 ASN A C 1
ATOM 812 O O . ASN A 1 101 ? 16.529 3.167 -2.298 1.00 88.25 101 ASN A O 1
ATOM 816 N N . THR A 1 102 ? 15.220 3.342 -0.487 1.00 88.50 102 THR A N 1
ATOM 817 C CA . THR A 1 102 ? 16.309 3.684 0.437 1.00 88.50 102 THR A CA 1
ATOM 818 C C . THR A 1 102 ? 17.254 2.501 0.621 1.00 88.50 102 THR A C 1
ATOM 820 O O . THR A 1 102 ? 18.468 2.666 0.499 1.00 88.50 102 THR A O 1
ATOM 823 N N . HIS A 1 103 ? 16.712 1.304 0.854 1.00 86.81 103 HIS A N 1
ATOM 824 C CA . HIS A 1 103 ? 17.503 0.083 0.995 1.00 86.81 103 HIS A CA 1
ATOM 825 C C . HIS A 1 103 ? 18.209 -0.291 -0.314 1.00 86.81 103 HIS A C 1
ATOM 827 O O . HIS A 1 103 ? 19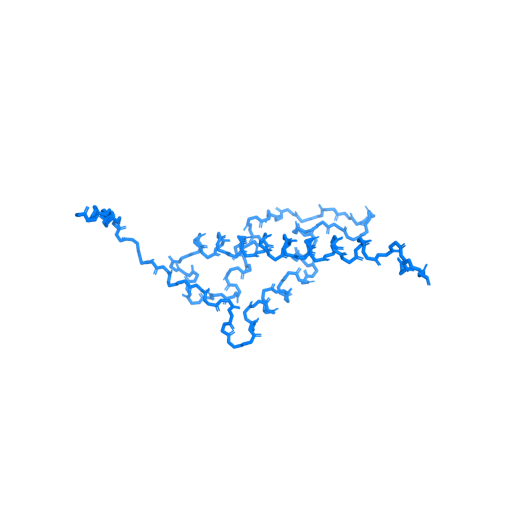.419 -0.502 -0.315 1.00 86.81 103 HIS A O 1
ATOM 833 N N . ALA A 1 104 ? 17.504 -0.250 -1.446 1.00 86.56 104 ALA A N 1
ATOM 834 C CA . ALA A 1 104 ? 18.073 -0.523 -2.763 1.00 86.56 104 ALA A CA 1
ATOM 835 C C . ALA A 1 104 ? 19.202 0.456 -3.132 1.00 86.56 104 ALA A C 1
ATOM 837 O O . ALA A 1 104 ? 20.222 0.050 -3.684 1.00 86.56 104 ALA A O 1
ATOM 838 N N . ARG A 1 105 ? 19.069 1.748 -2.794 1.00 83.44 105 ARG A N 1
ATOM 839 C CA . ARG A 1 105 ? 20.146 2.737 -2.986 1.00 83.44 105 ARG A CA 1
ATOM 840 C C . ARG A 1 105 ? 21.385 2.413 -2.159 1.00 83.44 105 ARG A C 1
ATOM 842 O O . ARG A 1 105 ? 22.489 2.574 -2.667 1.00 83.44 105 ARG A O 1
ATOM 849 N N . ARG A 1 106 ? 21.214 1.976 -0.907 1.00 78.31 106 ARG A N 1
ATOM 850 C CA . ARG A 1 106 ? 22.340 1.559 -0.055 1.00 78.31 106 ARG A CA 1
ATOM 851 C C . ARG A 1 106 ? 23.058 0.349 -0.651 1.00 78.31 106 ARG A C 1
ATOM 853 O O . ARG A 1 106 ? 24.274 0.393 -0.762 1.00 78.31 106 ARG A O 1
ATOM 860 N N . LEU A 1 107 ? 22.305 -0.644 -1.126 1.00 79.44 107 LEU A N 1
ATOM 861 C CA . LEU A 1 107 ? 22.862 -1.826 -1.794 1.00 79.44 107 LEU A CA 1
ATOM 862 C C . LEU A 1 107 ? 23.618 -1.481 -3.086 1.00 79.44 107 LEU A C 1
ATOM 864 O O . LEU A 1 107 ? 24.671 -2.048 -3.352 1.00 79.44 107 LEU A O 1
ATOM 868 N N . ARG A 1 108 ? 23.125 -0.517 -3.877 1.00 69.25 108 ARG A N 1
ATOM 869 C CA . ARG A 1 108 ? 23.834 -0.043 -5.079 1.00 69.25 108 ARG A CA 1
ATOM 870 C C . ARG A 1 108 ? 25.162 0.642 -4.754 1.00 69.25 108 ARG A C 1
ATOM 872 O O . ARG A 1 108 ? 26.112 0.468 -5.502 1.00 69.25 108 ARG A O 1
ATOM 879 N N . LYS A 1 109 ? 25.238 1.396 -3.652 1.00 63.41 109 LYS A N 1
ATOM 880 C CA . LYS A 1 109 ? 26.480 2.062 -3.221 1.00 63.41 109 LYS A CA 1
ATOM 881 C C . LYS A 1 109 ? 27.550 1.081 -2.738 1.00 63.41 109 LYS A C 1
ATOM 883 O O . LYS A 1 109 ? 28.727 1.352 -2.898 1.00 63.41 109 LYS A O 1
ATOM 888 N N . THR A 1 110 ? 27.163 -0.063 -2.181 1.00 61.34 110 THR A N 1
ATOM 889 C CA . THR A 1 110 ? 28.110 -1.103 -1.741 1.00 61.34 110 THR A CA 1
ATOM 890 C C . THR A 1 110 ? 28.646 -1.976 -2.884 1.00 61.34 110 THR A C 1
ATOM 892 O O . THR A 1 110 ? 29.410 -2.899 -2.631 1.00 61.34 110 THR A O 1
ATOM 895 N N . GLY A 1 111 ? 28.254 -1.704 -4.134 1.00 58.19 111 GLY A N 1
ATOM 896 C CA . GLY A 1 111 ? 28.742 -2.400 -5.328 1.00 58.19 111 GLY A CA 1
ATOM 897 C C . GLY A 1 111 ? 30.069 -1.875 -5.892 1.00 58.19 111 GLY A C 1
ATOM 898 O O . GLY A 1 111 ? 30.550 -2.437 -6.867 1.00 58.19 111 GLY A O 1
ATOM 899 N N . GLU A 1 112 ? 30.675 -0.836 -5.302 1.00 60.41 112 GLU A N 1
ATOM 900 C CA . GLU A 1 112 ? 31.962 -0.262 -5.753 1.00 60.41 112 GLU A CA 1
ATOM 901 C C . GLU A 1 112 ? 33.203 -1.082 -5.331 1.00 60.41 112 GLU A C 1
ATOM 903 O O . GLU A 1 112 ? 34.331 -0.616 -5.457 1.00 60.41 112 GLU A O 1
ATOM 908 N N . GLY A 1 113 ? 33.008 -2.328 -4.886 1.00 57.53 113 GLY A N 1
ATOM 909 C CA . GLY A 1 113 ? 34.083 -3.235 -4.487 1.00 57.53 113 GLY A CA 1
ATOM 910 C C . GLY A 1 113 ? 34.597 -2.953 -3.075 1.00 57.53 113 GLY A C 1
ATOM 911 O O . GLY A 1 113 ? 34.717 -1.812 -2.636 1.00 57.53 113 GLY A O 1
ATOM 912 N N . VAL A 1 114 ? 34.903 -4.019 -2.334 1.00 61.75 114 VAL A N 1
ATOM 913 C CA . VAL A 1 114 ? 35.757 -3.914 -1.147 1.00 61.75 114 VAL A CA 1
ATOM 914 C C . VAL A 1 114 ? 37.072 -3.311 -1.634 1.00 61.75 114 VAL A C 1
ATOM 916 O O . VAL A 1 114 ? 37.757 -3.941 -2.440 1.00 61.75 114 VAL A O 1
ATOM 919 N N . GLN A 1 115 ? 37.412 -2.091 -1.208 1.00 53.88 115 GLN A N 1
ATOM 920 C CA . GLN A 1 115 ? 38.769 -1.598 -1.416 1.00 53.88 115 GLN A CA 1
ATOM 921 C C . GLN A 1 115 ? 39.693 -2.523 -0.629 1.00 53.88 115 GLN A C 1
ATOM 923 O O . GLN A 1 115 ? 39.684 -2.525 0.601 1.00 53.88 115 GLN A O 1
ATOM 928 N N . HIS A 1 116 ? 40.408 -3.382 -1.357 1.00 51.28 116 HIS A N 1
ATOM 929 C CA . HIS A 1 116 ? 41.505 -4.154 -0.803 1.00 51.28 116 HIS A CA 1
ATOM 930 C C . HIS A 1 116 ? 42.535 -3.161 -0.270 1.00 51.28 116 HIS A C 1
ATOM 932 O O . HIS A 1 116 ? 43.026 -2.316 -1.019 1.00 51.28 116 HIS A O 1
ATOM 938 N N . ASN A 1 117 ? 42.775 -3.250 1.033 1.00 47.94 117 ASN A N 1
ATOM 939 C CA . ASN A 1 117 ? 43.832 -2.541 1.739 1.00 47.94 117 ASN A CA 1
ATOM 940 C C . ASN A 1 117 ? 45.123 -3.358 1.662 1.00 47.94 117 ASN A C 1
ATOM 942 O O . ASN A 1 117 ? 45.008 -4.606 1.736 1.00 47.94 117 ASN A O 1
#

Radius of gyration: 20.23 Å; chains: 1; bounding box: 62×38×63 Å

pLDDT: mean 75.14, std 16.24, range [34.81, 91.12]

Foldseek 3Di:
DDDDDDDDDDDDDDPPPPPDDCPPPNNPLVVLLVVLCPPPLNVCQQVNDPDPPDDPPDPDHNLNSLLVSLCVSCVPCCVRQSVVSSVVSVVVVVVVVVVVVVVVVVVVVCPPDDPDD